Protein AF-R1D1D6-F1 (afdb_monomer_lite)

Radius of gyration: 17.32 Å; chains: 1; bounding box: 47×23×40 Å

Organism: Emiliania huxleyi (NCBI:txid2903)

Sequence (99 aa):
VSGVLTILCNHTFHNDCLRQWDDPSCPVCRHVSGGVEESATSCEICGTGASLWICLVCGHVGCGRYGCGAGVIHNERTGHNFAMELGSQRVWDYAADGY

pLDDT: mean 87.81, std 12.27, range [46.59, 97.81]

Secondary structure (DSSP, 8-state):
---EEE-TTS-EEEHHHHTT--SSB-TTT--B-S---STT-S-TTT---SSEEEETTT--EEE-TTTT-HHHHHHHHH---EEEETTT-PEEETTTTB-

InterPro domains:
  IPR001607 Zinc finger, UBP-type [PF02148] (43-99)
  IPR001607 Zinc finger, UBP-type [PS50271] (27-99)
  IPR001607 Zinc finger, UBP-type [SM00290] (42-91)
  IPR001841 Zinc finger, RING-type [PF13923] (3-29)
  IPR001841 Zinc finger, RING-type [PS50089] (9-30)
  IPR013083 Zinc finger, RING/FYVE/PHD-type [G3DSA:3.30.40.10] (2-33)
  IPR013083 Zinc finger, RING/FYVE/PHD-type [G3DSA:3.30.40.10] (35-99)

Structure (mmCIF, N/CA/C/O backbone):
data_AF-R1D1D6-F1
#
_entry.id   AF-R1D1D6-F1
#
loop_
_atom_site.group_PDB
_atom_site.id
_atom_site.type_symbol
_atom_site.label_atom_id
_atom_site.label_alt_id
_atom_site.label_comp_id
_atom_site.label_asym_id
_atom_site.label_entity_id
_atom_site.label_seq_id
_atom_site.pdbx_PDB_ins_code
_atom_site.Cartn_x
_atom_site.Cartn_y
_atom_site.Cartn_z
_atom_site.occupancy
_atom_site.B_iso_or_equiv
_atom_site.auth_seq_id
_atom_site.auth_comp_id
_atom_site.auth_asym_id
_atom_site.auth_atom_id
_atom_site.pdbx_PDB_model_num
ATOM 1 N N . VAL A 1 1 ? -32.018 -2.212 27.354 1.00 54.50 1 VAL A N 1
ATOM 2 C CA . VAL A 1 1 ? -32.307 -2.255 25.903 1.00 54.50 1 VAL A CA 1
ATOM 3 C C . VAL A 1 1 ? -31.003 -2.582 25.199 1.00 54.50 1 VAL A C 1
ATOM 5 O O . VAL A 1 1 ? -30.074 -1.794 25.308 1.00 54.50 1 VAL A O 1
ATOM 8 N N . SER A 1 2 ? -30.867 -3.767 24.599 1.00 69.44 2 SER A N 1
ATOM 9 C CA . SER A 1 2 ? -29.658 -4.107 23.835 1.00 69.44 2 SER A CA 1
ATOM 10 C C . SER A 1 2 ? -29.699 -3.328 22.526 1.00 69.44 2 SER A C 1
ATOM 12 O O . SER A 1 2 ? -30.451 -3.662 21.614 1.00 69.44 2 SER A O 1
ATOM 14 N N . GLY A 1 3 ? -28.975 -2.210 22.492 1.00 88.19 3 GLY A N 1
ATOM 15 C CA . GLY A 1 3 ? -28.891 -1.357 21.313 1.00 88.19 3 GLY A CA 1
ATOM 16 C C . GLY A 1 3 ? -28.181 -2.080 20.175 1.00 88.19 3 GLY A C 1
ATOM 17 O O . GLY A 1 3 ? -27.246 -2.849 20.405 1.00 88.19 3 GLY A O 1
ATOM 18 N N . VAL A 1 4 ? -28.615 -1.817 18.949 1.00 92.00 4 VAL A N 1
ATOM 19 C CA . VAL A 1 4 ? -27.862 -2.185 17.750 1.00 92.00 4 VAL A CA 1
ATOM 20 C C . VAL A 1 4 ? -26.967 -1.020 17.342 1.00 92.00 4 VAL A C 1
ATOM 22 O O . VAL A 1 4 ? -27.353 0.140 17.479 1.00 92.00 4 VAL A O 1
ATOM 25 N N . LEU A 1 5 ? -25.763 -1.328 16.873 1.00 89.25 5 LEU A N 1
ATOM 26 C CA . LEU A 1 5 ? -24.797 -0.368 16.358 1.00 89.25 5 LEU A CA 1
ATOM 27 C C . LEU A 1 5 ? -24.459 -0.732 14.915 1.00 89.25 5 LEU A C 1
ATOM 29 O O . LEU A 1 5 ? -24.089 -1.873 14.640 1.00 89.25 5 LEU A O 1
ATOM 33 N N . THR A 1 6 ? -24.544 0.247 14.020 1.00 88.75 6 THR A N 1
ATOM 34 C CA . THR A 1 6 ? -24.034 0.152 12.649 1.00 88.75 6 THR A CA 1
ATOM 35 C C . THR A 1 6 ? -22.679 0.850 12.583 1.00 88.75 6 THR A C 1
ATOM 37 O O . THR A 1 6 ? -22.557 1.997 13.010 1.00 88.75 6 THR A O 1
ATOM 40 N N . ILE A 1 7 ? -21.660 0.154 12.079 1.00 85.75 7 ILE A N 1
ATOM 41 C CA . ILE A 1 7 ? -20.283 0.670 11.959 1.00 85.75 7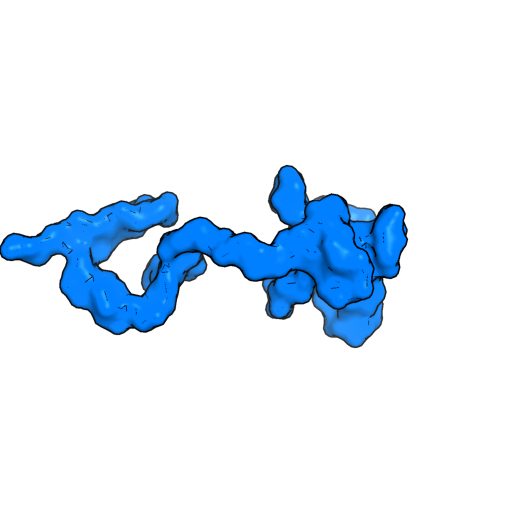 ILE A CA 1
ATOM 42 C C . ILE A 1 7 ? -19.963 1.096 10.513 1.00 85.75 7 ILE A C 1
ATOM 44 O O . ILE A 1 7 ? -20.788 0.924 9.620 1.00 85.75 7 ILE A O 1
ATOM 48 N N . LEU A 1 8 ? -18.765 1.639 10.261 1.00 84.38 8 LEU A N 1
ATOM 49 C CA . LEU A 1 8 ? -18.387 2.322 9.006 1.00 84.38 8 LEU A CA 1
ATOM 50 C C . LEU A 1 8 ? -18.529 1.483 7.723 1.00 84.38 8 LEU A C 1
ATOM 52 O O . LEU A 1 8 ? -18.775 2.025 6.651 1.00 84.38 8 LEU A O 1
ATOM 56 N N . CYS A 1 9 ? -18.426 0.159 7.828 1.00 89.75 9 CYS A N 1
ATOM 57 C CA . CYS A 1 9 ? -18.653 -0.763 6.711 1.00 89.75 9 CYS A CA 1
ATOM 58 C C . CYS A 1 9 ? -20.129 -1.150 6.503 1.00 89.75 9 CYS A C 1
ATOM 60 O O . CYS A 1 9 ? -20.417 -2.081 5.756 1.00 89.75 9 CYS A O 1
ATOM 62 N N . ASN A 1 10 ? -21.059 -0.468 7.177 1.00 88.81 10 ASN A N 1
ATOM 63 C CA . ASN A 1 10 ? -22.506 -0.670 7.104 1.00 88.81 10 ASN A CA 1
ATOM 64 C C . ASN A 1 10 ? -23.008 -2.041 7.609 1.00 88.81 10 ASN A C 1
ATOM 66 O O . ASN A 1 10 ? -24.135 -2.448 7.323 1.00 88.81 10 ASN A O 1
ATOM 70 N N . HIS A 1 11 ? -22.199 -2.745 8.404 1.00 91.25 11 HIS A N 1
ATOM 71 C CA . HIS A 1 11 ? -22.630 -3.929 9.149 1.00 91.25 11 HIS A CA 1
ATOM 72 C C . HIS A 1 11 ? -23.186 -3.534 10.521 1.00 91.25 11 HIS A C 1
ATOM 74 O O . HIS A 1 11 ? -22.686 -2.603 11.156 1.00 91.25 11 HIS A O 1
ATOM 80 N N . THR A 1 12 ? -24.224 -4.243 10.971 1.00 93.38 12 THR A N 1
ATOM 81 C CA . THR A 1 12 ? -24.972 -3.931 12.198 1.00 93.38 12 THR A CA 1
ATOM 82 C C . THR A 1 12 ? -24.860 -5.066 13.208 1.00 93.38 12 THR A C 1
ATOM 84 O O . THR A 1 12 ? -25.051 -6.228 12.856 1.00 93.38 12 THR A O 1
ATOM 87 N N . PHE A 1 13 ? -24.582 -4.729 14.467 1.00 92.00 13 PHE A N 1
ATOM 88 C CA . PHE A 1 13 ? -24.334 -5.688 15.547 1.00 92.00 13 PHE A CA 1
ATOM 89 C C . PHE A 1 13 ? -25.074 -5.289 16.825 1.00 92.00 13 PHE A C 1
ATOM 91 O O . PHE A 1 13 ? -25.319 -4.105 17.053 1.00 92.00 13 PHE A O 1
ATOM 98 N N . HIS A 1 14 ? -25.380 -6.248 17.705 1.00 93.38 14 HIS A N 1
ATOM 99 C CA . HIS A 1 14 ? -25.726 -5.913 19.089 1.00 93.38 14 HIS A CA 1
ATOM 100 C C . HIS A 1 14 ? -24.506 -5.289 19.771 1.00 93.38 14 HIS A C 1
ATOM 102 O O . HIS A 1 14 ? -23.417 -5.862 19.727 1.00 93.38 14 HIS A O 1
ATOM 108 N N . ASN A 1 15 ? -24.694 -4.146 20.428 1.00 89.44 15 ASN A N 1
ATOM 109 C CA . ASN A 1 15 ? -23.626 -3.415 21.112 1.00 89.44 15 ASN A CA 1
ATOM 110 C C . ASN A 1 15 ? -22.882 -4.316 22.116 1.00 89.44 15 ASN A C 1
ATOM 112 O O . ASN A 1 15 ? -21.657 -4.376 22.107 1.00 89.44 15 ASN A O 1
ATOM 116 N N . ASP A 1 16 ? -23.622 -5.106 22.899 1.00 91.31 16 ASP A N 1
ATOM 117 C CA . ASP A 1 16 ? -23.060 -6.021 23.902 1.00 91.31 16 ASP A CA 1
ATOM 118 C C . ASP A 1 16 ? -22.225 -7.158 23.287 1.00 91.31 16 ASP A C 1
ATOM 120 O O . ASP A 1 16 ? -21.257 -7.613 23.894 1.00 91.31 16 ASP A O 1
ATOM 124 N N . CYS A 1 17 ? -22.581 -7.619 22.084 1.00 89.81 17 CYS A N 1
ATOM 125 C CA . CYS A 1 17 ? -21.821 -8.642 21.364 1.00 89.81 17 CYS A CA 1
ATOM 126 C C . CYS A 1 17 ? -20.567 -8.045 20.720 1.00 89.81 17 CYS A C 1
ATOM 128 O O . CYS A 1 17 ? -19.506 -8.657 20.775 1.00 89.81 17 CYS A O 1
ATOM 130 N N . LEU A 1 18 ? -20.671 -6.843 20.144 1.00 88.75 18 LEU A N 1
ATOM 131 C CA . LEU A 1 18 ? -19.531 -6.170 19.524 1.00 88.75 18 LEU A CA 1
ATOM 132 C C . LEU A 1 18 ? -18.475 -5.761 20.561 1.00 88.75 18 LEU A C 1
ATOM 134 O O . LEU A 1 18 ? -17.293 -5.823 20.270 1.00 88.75 18 LEU A O 1
ATOM 138 N N . ARG A 1 19 ? -18.877 -5.415 21.789 1.00 87.00 19 ARG A N 1
ATOM 139 C CA . ARG A 1 19 ? -17.948 -5.112 22.897 1.00 87.00 19 ARG A CA 1
ATOM 140 C C . 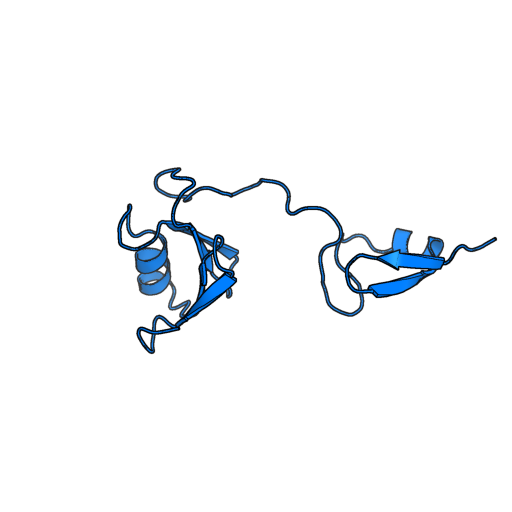ARG A 1 19 ? -17.103 -6.297 23.361 1.00 87.00 19 ARG A C 1
ATOM 142 O O . ARG A 1 19 ? -16.094 -6.083 24.018 1.00 87.00 19 ARG A O 1
ATOM 149 N N . GLN A 1 20 ? -17.544 -7.524 23.093 1.00 90.00 20 GLN A N 1
ATOM 150 C CA . GLN A 1 20 ? -16.784 -8.737 23.415 1.00 90.00 20 GLN A CA 1
ATOM 151 C C . GLN A 1 20 ? -15.750 -9.070 22.335 1.00 90.00 20 GLN A C 1
ATOM 153 O O . GLN A 1 20 ? -14.934 -9.968 22.524 1.00 90.00 20 GLN A O 1
ATOM 158 N N . TRP A 1 21 ? -15.809 -8.385 21.194 1.00 88.62 21 TRP A N 1
ATOM 159 C CA . TRP A 1 21 ? -14.830 -8.516 20.133 1.00 88.62 21 TRP A CA 1
ATOM 160 C C . TRP A 1 21 ? -13.608 -7.657 20.476 1.00 88.62 21 TRP A C 1
ATOM 162 O O . TRP A 1 21 ? -13.731 -6.453 20.681 1.00 88.62 21 TRP A O 1
ATOM 172 N N . ASP A 1 22 ? -12.447 -8.301 20.585 1.00 80.00 22 ASP A N 1
ATOM 173 C CA . ASP A 1 22 ? -11.205 -7.707 21.112 1.00 80.00 22 ASP A CA 1
ATOM 174 C C . ASP A 1 22 ? -10.452 -6.847 20.076 1.00 80.00 22 ASP A C 1
ATOM 176 O O . ASP A 1 22 ? -9.540 -6.098 20.412 1.00 80.00 22 ASP A O 1
ATOM 180 N N . ASP A 1 23 ? -10.846 -6.935 18.805 1.00 80.00 23 ASP A N 1
ATOM 181 C CA . ASP A 1 23 ? -10.173 -6.299 17.675 1.00 80.00 23 ASP A CA 1
ATOM 182 C C . ASP A 1 23 ? -11.038 -5.169 17.070 1.00 80.00 23 ASP A C 1
ATOM 184 O O . ASP A 1 23 ? -12.257 -5.305 16.974 1.00 80.00 23 ASP A O 1
ATOM 188 N N . PRO A 1 24 ? -10.465 -4.033 16.628 1.00 77.19 24 PRO A N 1
ATOM 189 C CA . PRO A 1 24 ? -11.243 -2.925 16.066 1.00 77.19 24 PRO A CA 1
ATOM 190 C C . PRO A 1 24 ? -11.848 -3.220 14.681 1.00 77.19 24 PRO A C 1
ATOM 192 O O . PRO A 1 24 ? -12.524 -2.360 14.107 1.00 77.19 24 PRO A O 1
ATOM 195 N N . SER A 1 25 ? -11.620 -4.400 14.097 1.00 86.06 25 SER A N 1
ATOM 196 C CA . SER A 1 25 ? -12.190 -4.774 12.806 1.00 86.06 25 SER A CA 1
ATOM 197 C C . SER A 1 25 ? -13.629 -5.262 12.884 1.00 86.06 25 SER A C 1
ATOM 199 O O . SER A 1 25 ? -14.101 -5.851 13.855 1.00 86.06 25 SER A O 1
ATOM 201 N N . CYS A 1 26 ? -14.347 -5.035 11.788 1.00 89.19 26 CYS A N 1
ATOM 202 C CA . CYS A 1 26 ? -15.647 -5.624 11.556 1.00 89.19 26 CYS A CA 1
ATOM 203 C C . CYS A 1 26 ? -15.539 -7.161 11.529 1.00 89.19 26 CYS A C 1
ATOM 205 O O . CYS A 1 26 ? -14.857 -7.690 10.647 1.00 89.19 26 CYS A O 1
ATOM 207 N N . PRO A 1 27 ? -16.308 -7.892 12.357 1.00 88.81 27 PRO A N 1
ATOM 208 C CA . PRO A 1 27 ? -16.319 -9.358 12.340 1.00 88.81 27 PRO A CA 1
ATOM 209 C C . PRO A 1 27 ? -16.735 -9.982 10.996 1.00 88.81 27 PRO A C 1
ATOM 211 O O . PRO A 1 27 ? -16.463 -11.153 10.748 1.00 88.81 27 PRO A O 1
ATOM 214 N N . VAL A 1 28 ? -17.412 -9.218 10.128 1.00 89.50 28 VAL A N 1
ATOM 215 C CA . VAL A 1 28 ? -17.904 -9.690 8.823 1.00 89.50 28 VAL A CA 1
ATOM 216 C C . VAL A 1 28 ? -16.886 -9.436 7.714 1.00 89.50 28 VAL A C 1
ATOM 218 O O . VAL A 1 28 ? -16.504 -10.362 7.004 1.00 89.50 28 VAL A O 1
ATOM 221 N N . CYS A 1 29 ? -16.438 -8.189 7.546 1.00 89.00 29 CYS A N 1
ATOM 222 C CA . CYS A 1 29 ? -15.608 -7.792 6.403 1.00 89.00 29 CYS A CA 1
ATOM 223 C C . CYS A 1 29 ? -14.186 -7.350 6.767 1.00 89.00 29 CYS A C 1
ATOM 225 O O . CYS A 1 29 ? -13.444 -6.941 5.880 1.00 89.00 29 CYS A O 1
ATOM 227 N N . ARG A 1 30 ? -13.805 -7.406 8.049 1.00 85.19 30 ARG A N 1
ATOM 228 C CA . ARG A 1 30 ? -12.499 -6.968 8.575 1.00 85.19 30 ARG A CA 1
ATOM 229 C C . ARG A 1 30 ? -12.166 -5.485 8.367 1.00 85.19 30 ARG A C 1
ATOM 231 O O . ARG A 1 30 ? -11.028 -5.077 8.566 1.00 85.19 30 ARG A O 1
ATOM 238 N N . HIS A 1 31 ? -13.146 -4.650 8.023 1.00 82.69 31 HIS A N 1
ATOM 239 C CA . HIS A 1 31 ? -12.955 -3.200 8.007 1.00 82.69 31 HIS A CA 1
ATOM 240 C C . HIS A 1 31 ? -12.676 -2.682 9.423 1.00 82.69 31 HIS A C 1
ATOM 242 O O . HIS A 1 31 ? -13.531 -2.818 10.300 1.00 82.69 31 HIS A O 1
ATOM 248 N N . VAL A 1 32 ? -11.507 -2.087 9.640 1.00 79.31 32 VAL A N 1
ATOM 249 C CA . VAL A 1 32 ? -11.093 -1.530 10.933 1.00 79.31 32 VAL A CA 1
ATOM 250 C C . VAL A 1 32 ? -11.856 -0.233 11.206 1.00 79.31 32 VAL A C 1
ATOM 252 O O . VAL A 1 32 ? -11.740 0.736 10.461 1.00 79.31 32 VAL A O 1
ATOM 255 N N . SER A 1 33 ? -12.695 -0.244 12.246 1.00 62.31 33 SER A N 1
ATOM 256 C CA . SER A 1 33 ? -13.484 0.907 12.691 1.00 62.31 33 SER A CA 1
ATOM 257 C C . SER A 1 33 ? -12.693 1.683 13.733 1.00 62.31 33 SER A C 1
ATOM 259 O O . SER A 1 33 ? -12.616 1.314 14.898 1.00 62.31 33 SER A O 1
ATOM 261 N N . GLY A 1 34 ? -12.085 2.760 13.273 1.00 56.72 34 GLY A N 1
ATOM 262 C CA . GLY A 1 34 ? -11.101 3.534 14.008 1.00 56.72 34 GLY A CA 1
ATOM 263 C C . GLY A 1 34 ? -10.151 4.030 12.948 1.00 56.72 34 GLY A C 1
ATOM 264 O O . GLY A 1 34 ? -9.622 3.214 12.194 1.00 56.72 34 GLY A O 1
ATOM 265 N N . GLY A 1 35 ? -10.048 5.355 12.805 1.00 47.97 35 GLY A N 1
ATOM 266 C CA . GLY A 1 35 ? -9.084 5.944 11.887 1.00 47.97 35 GLY A CA 1
ATOM 267 C C . GLY A 1 35 ? -7.774 5.218 12.104 1.00 47.97 35 GLY A C 1
ATOM 268 O O . GLY A 1 35 ? -7.379 5.049 13.258 1.00 47.97 35 GLY A O 1
ATOM 269 N N . VAL A 1 36 ? -7.210 4.701 11.010 1.00 47.84 36 VAL A N 1
ATOM 270 C CA . VAL A 1 36 ? -5.834 4.218 10.957 1.00 47.84 36 VAL A CA 1
ATOM 271 C C . VAL A 1 36 ? -5.074 5.135 11.898 1.00 47.84 36 VAL A C 1
ATOM 273 O O . VAL A 1 36 ? -5.081 6.347 11.657 1.00 47.84 36 VAL A O 1
ATOM 276 N N . GLU A 1 37 ? -4.574 4.624 13.030 1.00 46.59 37 GLU A N 1
ATOM 277 C CA . GLU A 1 37 ? -3.664 5.450 13.808 1.00 46.59 37 GLU A CA 1
ATOM 278 C C . GLU A 1 37 ? -2.665 5.992 12.785 1.00 46.59 37 GLU A C 1
ATOM 280 O O . GLU A 1 37 ? -2.225 5.235 11.913 1.00 46.59 37 GLU A O 1
ATOM 285 N N . GLU A 1 38 ? -2.326 7.281 12.845 1.00 51.53 38 GLU A N 1
ATOM 286 C CA . GLU A 1 38 ? -1.261 7.903 12.035 1.00 51.53 38 GLU A CA 1
ATOM 287 C C . GLU A 1 38 ? 0.123 7.245 12.276 1.00 51.53 38 GLU A C 1
ATOM 289 O O . GLU A 1 38 ? 1.185 7.803 12.020 1.00 51.53 38 GLU A O 1
ATOM 294 N N . SER A 1 39 ? 0.136 6.025 12.789 1.00 49.56 39 SER A N 1
ATOM 295 C CA . SER A 1 39 ? 1.245 5.125 12.941 1.00 49.56 39 SER A CA 1
ATOM 296 C C . SER A 1 39 ? 1.616 4.585 11.557 1.00 49.56 39 SER A C 1
ATOM 298 O O . SER A 1 39 ? 1.038 3.621 11.062 1.00 49.56 39 SER A O 1
ATOM 300 N N . ALA A 1 40 ? 2.630 5.237 10.979 1.00 59.00 40 ALA A N 1
ATOM 301 C CA . ALA A 1 40 ? 3.385 4.899 9.766 1.00 59.00 40 ALA A CA 1
ATOM 302 C C . ALA A 1 40 ? 2.955 5.562 8.441 1.00 59.00 40 ALA A C 1
ATOM 304 O O . ALA A 1 40 ? 3.081 4.968 7.373 1.00 59.00 40 ALA A O 1
ATOM 305 N N . THR A 1 41 ? 2.578 6.845 8.446 1.00 73.38 41 THR A N 1
ATOM 306 C CA . THR A 1 41 ? 2.569 7.655 7.206 1.00 73.38 41 THR A CA 1
ATOM 307 C C . THR A 1 41 ? 3.958 8.202 6.871 1.00 73.38 41 THR A C 1
ATOM 309 O O . THR A 1 41 ? 4.119 9.369 6.508 1.00 73.38 41 THR A O 1
ATOM 312 N N . SER A 1 42 ? 4.993 7.380 7.017 1.00 92.00 42 SER A N 1
ATOM 313 C CA . SER A 1 42 ? 6.321 7.714 6.530 1.00 92.00 42 SER A CA 1
ATOM 314 C C . SER A 1 42 ? 7.069 6.471 6.085 1.00 92.00 42 SER A C 1
ATOM 316 O O . SER A 1 42 ? 6.802 5.354 6.517 1.00 92.00 42 SER A O 1
ATOM 318 N N . CYS A 1 43 ? 8.004 6.670 5.167 1.00 93.81 43 CYS A N 1
ATOM 319 C CA . CYS A 1 43 ? 8.887 5.609 4.728 1.00 93.81 43 CYS A CA 1
ATOM 320 C C . CYS A 1 43 ? 9.767 5.140 5.891 1.00 93.81 43 CYS A C 1
ATOM 322 O O . CYS A 1 43 ? 10.515 5.942 6.450 1.00 93.81 43 CYS A O 1
ATOM 324 N N . GLU A 1 44 ? 9.773 3.839 6.173 1.00 89.00 44 GLU A N 1
ATOM 325 C CA . GLU A 1 44 ? 10.569 3.245 7.259 1.00 89.00 44 GLU A CA 1
ATOM 326 C C . GLU A 1 44 ? 12.091 3.431 7.089 1.00 89.00 44 GLU A C 1
ATOM 328 O O . GLU A 1 44 ? 12.849 3.292 8.045 1.00 89.00 44 GLU A O 1
ATOM 333 N N . ILE A 1 45 ? 12.553 3.75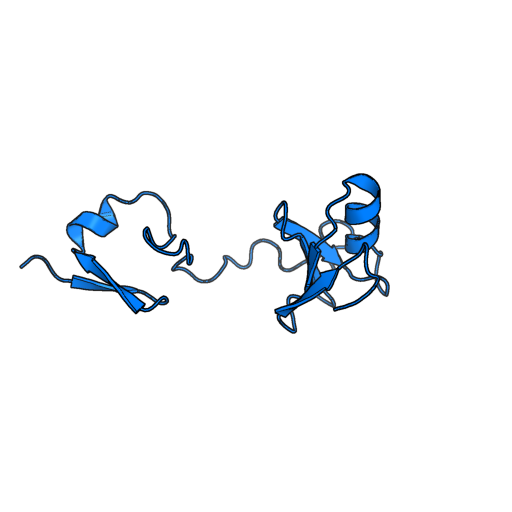3 5.873 1.00 91.62 45 ILE A N 1
ATOM 334 C CA . ILE A 1 45 ? 13.979 3.920 5.555 1.00 91.62 45 ILE A CA 1
ATOM 335 C C . ILE A 1 45 ? 14.427 5.382 5.614 1.00 91.62 45 ILE A C 1
ATOM 337 O O . ILE A 1 45 ? 15.470 5.681 6.187 1.00 91.62 45 ILE A O 1
ATOM 341 N N . CYS A 1 46 ? 13.683 6.303 4.993 1.00 93.81 46 CYS A N 1
ATOM 342 C CA . CYS A 1 46 ? 14.105 7.706 4.875 1.00 93.81 46 CYS A CA 1
ATOM 343 C C . CYS A 1 46 ? 13.195 8.707 5.595 1.00 93.81 46 CYS A C 1
ATOM 345 O O . CYS A 1 46 ? 13.484 9.900 5.579 1.00 93.81 46 CYS A O 1
ATOM 347 N N . GLY A 1 47 ? 12.082 8.257 6.177 1.00 92.06 47 GLY A N 1
ATOM 348 C CA . GLY A 1 47 ? 11.151 9.099 6.925 1.00 92.06 47 GLY A CA 1
ATOM 349 C C . GLY A 1 47 ? 10.308 10.066 6.087 1.00 92.06 47 GLY A C 1
ATOM 350 O O . GLY A 1 47 ? 9.548 10.839 6.660 1.00 92.06 47 GLY A O 1
ATOM 351 N N . THR A 1 48 ? 10.400 10.053 4.749 1.00 93.06 48 THR A N 1
ATOM 352 C CA . THR A 1 48 ? 9.529 10.900 3.911 1.00 93.06 48 THR A CA 1
ATOM 353 C C . THR A 1 48 ? 8.062 10.538 4.114 1.00 93.06 48 THR A C 1
ATOM 355 O O . THR A 1 48 ? 7.745 9.356 4.185 1.00 93.06 48 THR A O 1
ATOM 358 N N . GLY A 1 49 ? 7.176 11.535 4.155 1.00 91.25 49 GLY A N 1
ATOM 359 C CA . GLY A 1 49 ? 5.718 11.348 4.155 1.00 91.25 49 GLY A CA 1
ATOM 360 C C . GLY A 1 49 ? 5.085 11.387 2.758 1.00 91.25 49 GLY A C 1
ATOM 361 O O . GLY A 1 49 ? 3.868 11.307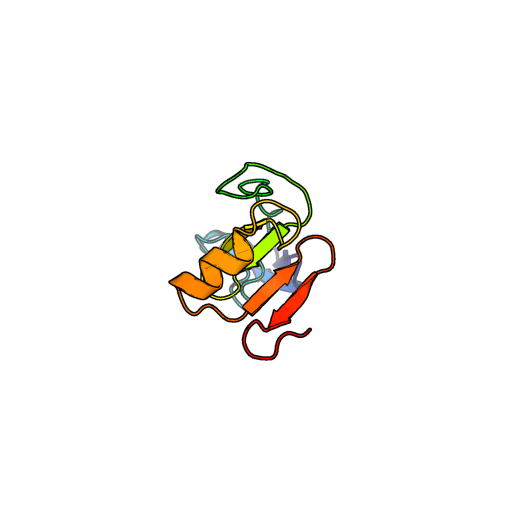 2.627 1.00 91.25 49 GLY A O 1
ATOM 362 N N . ALA A 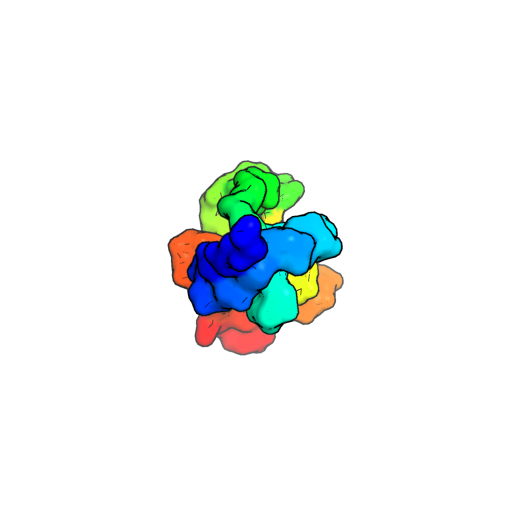1 50 ? 5.891 11.552 1.705 1.00 90.56 50 ALA A N 1
ATOM 363 C CA . ALA A 1 50 ? 5.418 11.716 0.332 1.00 90.56 50 ALA A CA 1
ATOM 364 C C . ALA A 1 50 ? 5.627 10.452 -0.512 1.00 90.56 50 ALA A C 1
ATOM 366 O O . ALA A 1 50 ? 6.606 9.724 -0.329 1.00 90.56 50 ALA A O 1
ATOM 367 N N . SER A 1 51 ? 4.736 10.243 -1.488 1.00 92.88 51 SER A N 1
ATOM 368 C CA . SER A 1 51 ? 4.800 9.135 -2.455 1.00 92.88 51 SER A CA 1
ATOM 369 C C . SER A 1 51 ? 4.975 7.777 -1.770 1.00 92.88 51 SER A C 1
ATOM 371 O O . SER A 1 51 ? 5.903 7.029 -2.085 1.00 92.88 51 SER A O 1
ATOM 373 N N . LEU A 1 52 ? 4.115 7.510 -0.785 1.00 94.31 52 LEU A N 1
ATOM 374 C CA . LEU A 1 52 ? 4.145 6.312 0.045 1.00 94.31 52 LEU A CA 1
ATOM 375 C C . LEU A 1 52 ? 3.359 5.164 -0.573 1.00 94.31 52 LEU A C 1
ATOM 377 O O . LEU A 1 52 ? 2.274 5.357 -1.126 1.00 94.31 52 LEU A O 1
ATOM 381 N N . TRP A 1 53 ? 3.906 3.968 -0.400 1.00 95.19 53 TRP A N 1
ATOM 382 C CA . TRP A 1 53 ? 3.364 2.716 -0.896 1.00 95.19 53 TRP A CA 1
ATOM 383 C C . TRP A 1 53 ? 3.307 1.711 0.246 1.00 95.19 53 TRP A C 1
ATOM 385 O O . TRP A 1 53 ? 4.310 1.512 0.931 1.00 95.19 53 TRP A O 1
ATOM 395 N N . ILE A 1 54 ? 2.155 1.070 0.431 1.00 94.62 54 ILE A N 1
ATOM 396 C CA . ILE A 1 54 ? 1.970 0.001 1.414 1.00 94.62 54 ILE A CA 1
ATOM 397 C C . ILE A 1 54 ? 1.948 -1.361 0.721 1.00 94.62 54 ILE A C 1
ATOM 399 O O . ILE A 1 54 ? 1.210 -1.572 -0.239 1.00 94.62 54 ILE A O 1
ATOM 403 N N . CYS A 1 55 ? 2.756 -2.299 1.206 1.00 95.62 55 CYS A N 1
ATOM 404 C CA . CYS A 1 55 ? 2.750 -3.685 0.750 1.00 95.62 55 CYS A CA 1
ATOM 405 C C . CYS A 1 55 ? 1.446 -4.383 1.167 1.00 95.62 55 CYS A C 1
ATOM 407 O O . CYS A 1 55 ? 1.168 -4.502 2.361 1.00 95.62 55 CYS A O 1
ATOM 409 N N . LEU A 1 56 ? 0.684 -4.926 0.213 1.00 93.62 56 LEU A N 1
ATOM 410 C CA . LEU A 1 56 ? -0.580 -5.618 0.509 1.00 93.62 56 LEU A CA 1
ATOM 411 C C . LEU A 1 56 ? -0.387 -7.025 1.094 1.00 93.62 56 LEU A C 1
ATOM 413 O O . LEU A 1 56 ? -1.339 -7.619 1.590 1.00 93.62 56 LEU A O 1
ATOM 417 N N . VAL A 1 57 ? 0.837 -7.556 1.051 1.00 92.75 57 VAL A N 1
ATOM 418 C CA . VAL A 1 57 ? 1.159 -8.881 1.600 1.00 92.75 57 VAL A CA 1
ATOM 419 C C . VAL A 1 57 ? 1.533 -8.807 3.082 1.00 92.75 57 VAL A C 1
ATOM 421 O O . VAL A 1 57 ? 1.171 -9.693 3.849 1.00 92.75 57 VAL A O 1
ATOM 424 N N . CYS A 1 58 ? 2.260 -7.764 3.500 1.00 92.44 58 CYS A N 1
ATOM 425 C CA . CYS A 1 58 ? 2.849 -7.699 4.845 1.00 92.44 58 CYS A CA 1
ATOM 426 C C . CYS A 1 58 ? 2.737 -6.340 5.554 1.00 92.44 58 CYS A C 1
ATOM 428 O O . CYS A 1 58 ? 3.220 -6.216 6.673 1.00 92.44 58 CYS A O 1
ATOM 430 N N . GLY A 1 59 ? 2.166 -5.315 4.915 1.00 90.88 59 GLY A N 1
ATOM 431 C CA . GLY A 1 59 ? 1.942 -4.001 5.528 1.00 90.88 59 GLY A CA 1
ATOM 432 C C . GLY A 1 59 ? 3.143 -3.047 5.579 1.00 90.88 59 GLY A C 1
ATOM 433 O O . GLY A 1 59 ? 2.988 -1.948 6.092 1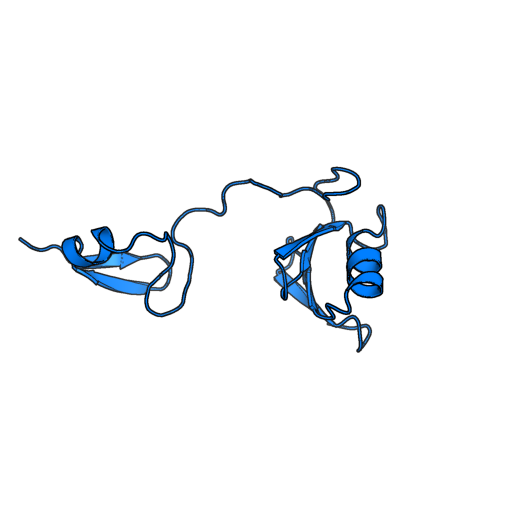.00 90.88 59 GLY A O 1
ATOM 434 N N . HIS A 1 60 ? 4.314 -3.415 5.041 1.00 92.38 60 HIS A N 1
ATOM 435 C CA . HIS A 1 60 ? 5.490 -2.524 4.995 1.00 92.38 60 HIS A CA 1
ATOM 436 C C . HIS A 1 60 ? 5.194 -1.220 4.237 1.00 92.38 60 HIS A C 1
ATOM 438 O O . HIS A 1 60 ? 4.609 -1.282 3.149 1.00 92.38 60 HIS A O 1
ATOM 444 N N . VAL A 1 61 ? 5.649 -0.076 4.765 1.00 94.44 61 VAL A N 1
ATOM 445 C CA . VAL A 1 61 ? 5.463 1.249 4.148 1.00 94.44 61 VAL A CA 1
ATOM 446 C C . VAL A 1 61 ? 6.788 1.804 3.620 1.00 94.44 61 VAL A C 1
ATOM 448 O O . VAL A 1 61 ? 7.710 2.143 4.366 1.00 94.44 61 VAL A O 1
ATOM 451 N N . GLY A 1 62 ? 6.863 1.952 2.297 1.00 95.12 62 GLY A N 1
ATOM 452 C CA . GLY A 1 62 ? 8.050 2.418 1.585 1.00 95.12 62 GLY A CA 1
ATOM 453 C C . GLY A 1 62 ? 7.784 3.630 0.696 1.00 95.12 62 GLY A C 1
ATOM 454 O O . GLY A 1 62 ? 6.704 3.804 0.134 1.00 95.12 62 GLY A O 1
ATOM 455 N N . CYS A 1 63 ? 8.804 4.471 0.529 1.00 95.62 63 CYS A N 1
ATOM 456 C CA . CYS A 1 63 ? 8.799 5.539 -0.466 1.00 95.62 63 CYS A CA 1
ATOM 457 C C . CYS A 1 63 ? 8.862 4.948 -1.895 1.00 95.62 63 CYS A C 1
ATOM 459 O O . CYS A 1 63 ? 9.475 3.898 -2.121 1.00 95.62 63 CYS A O 1
ATOM 461 N N . GLY A 1 64 ? 8.273 5.639 -2.872 1.00 92.62 64 GLY A N 1
ATOM 462 C CA . GLY A 1 64 ? 8.341 5.249 -4.283 1.00 92.62 64 GLY A CA 1
ATOM 463 C C . GLY A 1 64 ? 9.739 5.387 -4.907 1.00 92.62 64 GLY A C 1
ATOM 464 O O . GLY A 1 64 ? 10.675 5.917 -4.303 1.00 92.62 64 GLY A O 1
ATOM 465 N N . ARG A 1 65 ? 9.859 4.965 -6.172 1.00 91.31 65 ARG A N 1
ATOM 466 C CA . ARG A 1 65 ? 11.111 4.965 -6.964 1.00 91.31 65 ARG A CA 1
ATOM 467 C C . ARG A 1 65 ? 11.823 6.318 -7.087 1.00 91.31 65 ARG A C 1
ATOM 469 O O . ARG A 1 65 ? 13.026 6.345 -7.295 1.00 91.31 65 ARG A O 1
ATOM 476 N N . TYR A 1 66 ? 11.096 7.427 -6.955 1.00 89.62 66 TYR A N 1
ATOM 477 C CA . TYR A 1 66 ? 11.658 8.782 -7.036 1.00 89.62 66 TYR A CA 1
ATOM 478 C C . TYR A 1 66 ? 12.175 9.321 -5.693 1.00 89.62 66 TYR A C 1
ATOM 480 O O . TYR A 1 66 ? 12.697 10.430 -5.641 1.00 89.62 66 TYR A O 1
ATOM 488 N N . GLY A 1 67 ? 12.003 8.567 -4.605 1.00 88.44 67 GLY A N 1
ATOM 489 C CA . GLY A 1 67 ? 12.636 8.846 -3.321 1.00 88.44 67 GLY A CA 1
ATOM 490 C C . GLY A 1 67 ? 13.854 7.949 -3.099 1.00 88.44 67 GLY A C 1
ATOM 491 O O . GLY A 1 67 ? 14.689 7.749 -3.969 1.00 88.44 67 GLY A O 1
ATOM 492 N N . CYS A 1 68 ? 13.908 7.362 -1.912 1.00 93.38 68 CYS A N 1
ATOM 493 C CA . CYS A 1 68 ? 14.836 6.309 -1.505 1.00 93.38 68 CYS A CA 1
ATOM 494 C C . CYS A 1 68 ? 14.626 4.931 -2.177 1.00 93.38 68 CYS A C 1
ATOM 496 O O . CYS A 1 68 ? 15.417 4.025 -1.937 1.00 93.38 68 CYS A O 1
ATOM 498 N N . GLY A 1 69 ? 13.543 4.730 -2.940 1.00 95.19 69 GLY A N 1
ATOM 499 C CA . GLY A 1 69 ? 13.205 3.446 -3.561 1.00 95.19 69 GLY A CA 1
ATOM 500 C C . GLY A 1 69 ? 12.828 2.311 -2.596 1.00 95.19 69 GLY A C 1
ATOM 501 O O . GLY A 1 69 ? 12.811 1.158 -3.019 1.00 95.19 69 GLY A O 1
ATOM 502 N N . ALA A 1 70 ? 12.512 2.594 -1.325 1.00 96.25 70 ALA A N 1
ATOM 503 C CA . ALA A 1 70 ? 12.276 1.562 -0.308 1.00 96.25 70 ALA A CA 1
ATOM 504 C C . ALA A 1 70 ? 11.155 0.574 -0.670 1.00 96.25 70 ALA A C 1
ATOM 506 O O . ALA A 1 70 ? 11.293 -0.612 -0.388 1.00 96.25 70 ALA A O 1
ATOM 507 N N . GLY A 1 71 ? 10.088 1.027 -1.342 1.00 95.69 71 GLY A N 1
ATOM 508 C CA . GLY A 1 71 ? 9.028 0.127 -1.807 1.00 95.69 71 GLY A CA 1
ATOM 509 C C . GLY A 1 71 ? 9.527 -0.906 -2.826 1.00 95.69 71 GLY A C 1
ATOM 510 O O . GLY A 1 71 ? 9.196 -2.086 -2.719 1.00 95.69 71 GLY A O 1
ATOM 511 N N . VAL A 1 72 ? 10.381 -0.479 -3.764 1.00 96.12 72 VAL A N 1
ATOM 512 C CA . VAL A 1 72 ? 10.959 -1.349 -4.804 1.00 96.12 72 VAL A CA 1
ATOM 513 C C . VAL A 1 72 ? 11.961 -2.324 -4.186 1.00 96.12 72 VAL A C 1
ATOM 515 O O . VAL A 1 72 ? 11.858 -3.525 -4.409 1.00 96.12 72 VAL A O 1
ATOM 518 N N . ILE A 1 73 ? 12.866 -1.825 -3.337 1.00 97.00 73 ILE A N 1
ATOM 519 C CA . ILE A 1 73 ? 13.862 -2.646 -2.629 1.00 97.00 73 ILE A CA 1
ATOM 520 C C . ILE A 1 73 ? 13.173 -3.711 -1.765 1.00 97.00 73 ILE A C 1
ATOM 522 O O . ILE A 1 73 ? 13.616 -4.859 -1.699 1.00 97.00 73 ILE A O 1
ATOM 526 N N . HIS A 1 74 ? 12.078 -3.347 -1.090 1.00 97.12 74 HIS A N 1
ATOM 527 C CA . HIS A 1 74 ? 11.280 -4.289 -0.308 1.00 97.12 74 HIS A CA 1
ATOM 528 C C . HIS A 1 74 ? 10.714 -5.411 -1.178 1.00 97.12 74 HIS A C 1
ATOM 530 O O . HIS A 1 74 ? 10.847 -6.580 -0.807 1.00 97.12 74 HIS A O 1
ATOM 536 N N . ASN A 1 75 ? 10.134 -5.078 -2.333 1.00 97.75 75 ASN A N 1
ATOM 537 C CA . ASN A 1 75 ? 9.669 -6.081 -3.284 1.00 97.75 75 ASN A CA 1
ATOM 538 C C . ASN A 1 75 ? 10.817 -6.994 -3.744 1.00 97.75 75 ASN A C 1
ATOM 540 O O . ASN A 1 75 ? 10.714 -8.206 -3.595 1.00 97.75 75 ASN A O 1
ATOM 544 N N . GLU A 1 76 ? 11.937 -6.438 -4.207 1.00 97.06 76 GLU A N 1
ATOM 545 C CA . GLU A 1 76 ? 13.090 -7.218 -4.688 1.00 97.06 76 GLU A CA 1
ATOM 546 C C . GLU A 1 76 ? 13.635 -8.194 -3.632 1.00 97.06 76 GLU A C 1
ATOM 548 O O . GLU A 1 76 ? 14.062 -9.300 -3.958 1.00 97.06 76 GLU A O 1
ATOM 553 N N . ARG A 1 77 ? 13.594 -7.811 -2.350 1.00 97.81 77 ARG A N 1
ATOM 554 C CA . ARG A 1 77 ? 14.092 -8.634 -1.240 1.00 97.81 77 ARG A CA 1
ATOM 555 C C . ARG A 1 77 ? 13.107 -9.710 -0.775 1.00 97.81 77 ARG A C 1
ATOM 557 O O . ARG A 1 77 ? 13.540 -10.705 -0.200 1.00 97.81 77 ARG A O 1
ATOM 564 N N . THR A 1 78 ? 11.802 -9.494 -0.947 1.00 97.62 78 THR A N 1
ATOM 565 C CA . THR A 1 78 ? 10.751 -10.344 -0.346 1.00 97.62 78 THR A CA 1
ATOM 566 C C . THR A 1 78 ? 9.876 -11.079 -1.358 1.00 97.62 78 THR A C 1
ATOM 568 O O . THR A 1 78 ? 9.232 -12.058 -0.996 1.00 97.62 78 THR A O 1
ATOM 571 N N . GLY A 1 79 ? 9.836 -10.630 -2.614 1.00 97.06 79 GLY A N 1
ATOM 572 C CA . GLY A 1 79 ? 8.909 -11.120 -3.635 1.00 97.06 79 GLY A CA 1
ATOM 573 C C . GLY A 1 79 ? 7.456 -10.678 -3.423 1.00 97.06 79 GLY A C 1
ATOM 574 O O . GLY A 1 79 ? 6.538 -11.285 -3.977 1.00 97.06 79 GLY A O 1
ATOM 575 N N . HIS A 1 80 ? 7.208 -9.660 -2.595 1.00 97.81 80 HIS A N 1
ATOM 576 C CA . HIS A 1 80 ? 5.868 -9.118 -2.383 1.00 97.81 80 HIS A CA 1
ATOM 577 C C . HIS A 1 80 ? 5.440 -8.216 -3.549 1.00 97.81 80 HIS A C 1
ATOM 579 O O . HIS A 1 80 ? 5.611 -6.998 -3.515 1.00 97.81 80 HIS A O 1
ATOM 585 N N . ASN A 1 81 ? 4.827 -8.832 -4.561 1.00 97.12 81 ASN A N 1
ATOM 586 C CA . ASN A 1 81 ? 4.570 -8.192 -5.853 1.00 97.12 81 ASN A CA 1
ATOM 587 C C . ASN A 1 81 ? 3.466 -7.122 -5.867 1.00 97.12 81 ASN A C 1
ATOM 589 O O . ASN A 1 81 ? 3.331 -6.435 -6.872 1.00 97.12 81 ASN A O 1
ATOM 593 N N . PHE A 1 82 ? 2.694 -6.944 -4.790 1.00 97.44 82 PHE A N 1
ATOM 594 C CA . PHE A 1 82 ? 1.575 -5.995 -4.767 1.00 97.44 82 PHE A CA 1
ATOM 595 C C . PHE A 1 82 ? 1.756 -4.916 -3.704 1.00 97.44 82 PHE A C 1
ATOM 597 O O . PHE A 1 82 ? 1.870 -5.210 -2.508 1.00 97.44 82 PHE A O 1
ATOM 604 N N . ALA A 1 83 ? 1.706 -3.657 -4.134 1.00 96.56 83 ALA A N 1
ATOM 605 C CA . ALA A 1 83 ? 1.717 -2.500 -3.248 1.00 96.56 83 ALA A CA 1
ATOM 606 C C . ALA A 1 83 ? 0.668 -1.465 -3.665 1.00 96.56 83 ALA A C 1
ATOM 608 O O . ALA A 1 83 ? 0.381 -1.313 -4.843 1.00 96.56 83 ALA A O 1
ATOM 609 N N . MET A 1 84 ? 0.103 -0.732 -2.709 1.00 95.75 84 MET A N 1
ATOM 610 C CA . MET A 1 84 ? -0.890 0.314 -2.958 1.00 95.75 84 MET A CA 1
ATOM 611 C C . MET A 1 84 ? -0.309 1.694 -2.660 1.00 95.75 84 MET A C 1
ATOM 613 O O . MET A 1 84 ? 0.284 1.897 -1.603 1.00 95.75 84 MET A O 1
ATOM 617 N N . GLU A 1 85 ? -0.507 2.655 -3.559 1.00 94.38 85 GLU A N 1
ATOM 618 C CA . GLU A 1 85 ? -0.147 4.056 -3.327 1.00 94.38 85 GLU A CA 1
ATOM 619 C C . GLU A 1 85 ? -1.131 4.698 -2.340 1.00 94.38 85 GLU A C 1
ATOM 621 O O . GLU A 1 85 ? -2.322 4.802 -2.631 1.00 94.38 85 GLU A O 1
ATOM 626 N N . LEU A 1 86 ? -0.650 5.195 -1.198 1.00 89.94 86 LEU A N 1
ATOM 627 C CA . LEU A 1 86 ? -1.527 5.728 -0.143 1.00 89.94 86 LEU A CA 1
ATOM 628 C C . LEU A 1 86 ? -2.309 6.979 -0.576 1.00 89.94 86 LEU A C 1
ATOM 630 O O . LEU A 1 86 ? -3.425 7.200 -0.114 1.00 89.94 86 LEU A O 1
ATOM 634 N N . GLY A 1 87 ? -1.747 7.790 -1.479 1.00 87.25 87 GLY A N 1
ATOM 635 C CA . GLY A 1 87 ? -2.391 9.018 -1.954 1.00 87.25 87 GLY A CA 1
ATOM 636 C C . GLY A 1 87 ? -3.518 8.795 -2.967 1.00 87.25 87 GLY A C 1
ATOM 637 O O . GLY A 1 87 ? -4.420 9.622 -3.060 1.00 87.25 87 GLY A O 1
ATOM 638 N N . SER A 1 88 ? -3.475 7.702 -3.736 1.00 88.19 88 SER A N 1
ATOM 639 C CA . SER A 1 88 ? -4.422 7.449 -4.836 1.00 88.19 88 SER A CA 1
ATOM 640 C C . SER A 1 88 ? -5.203 6.144 -4.707 1.00 88.19 88 SER A C 1
ATOM 642 O O . SER A 1 88 ? -6.134 5.923 -5.478 1.00 88.19 88 SER A O 1
ATOM 644 N N . GLN A 1 89 ? -4.812 5.279 -3.767 1.00 88.75 89 GLN A N 1
ATOM 645 C CA . GLN A 1 89 ? -5.342 3.930 -3.558 1.00 88.75 89 GLN A CA 1
ATOM 646 C C . GLN A 1 89 ? -5.214 3.016 -4.787 1.00 88.75 89 GLN A C 1
ATOM 648 O O . GLN A 1 89 ? -5.840 1.959 -4.850 1.00 88.75 89 GLN A O 1
ATOM 653 N N . ARG A 1 90 ? -4.388 3.392 -5.770 1.00 93.12 90 ARG A N 1
ATOM 654 C CA . ARG A 1 90 ? -4.073 2.530 -6.909 1.00 93.12 90 ARG A CA 1
ATOM 655 C C . ARG A 1 90 ? -3.082 1.454 -6.489 1.00 93.12 90 ARG A C 1
ATOM 657 O O . ARG A 1 90 ? -2.140 1.729 -5.746 1.00 93.12 90 ARG A O 1
ATOM 664 N N . VAL A 1 91 ? -3.287 0.245 -6.994 1.00 96.50 91 VAL A N 1
ATOM 665 C CA . VAL A 1 91 ? -2.425 -0.911 -6.732 1.00 96.50 91 VAL A CA 1
ATOM 666 C C . VAL A 1 91 ? -1.427 -1.051 -7.870 1.00 96.50 91 VAL A C 1
ATOM 668 O O . VAL A 1 91 ? -1.819 -0.993 -9.022 1.00 96.50 91 VAL A O 1
ATOM 671 N N . TRP A 1 92 ? -0.153 -1.208 -7.540 1.00 97.25 92 TRP A N 1
ATOM 672 C CA . TRP A 1 92 ? 0.922 -1.523 -8.468 1.00 97.25 92 TRP A CA 1
ATOM 673 C C . TRP A 1 92 ? 1.280 -3.001 -8.355 1.00 97.25 92 TRP A C 1
ATOM 675 O O . TRP A 1 92 ? 1.487 -3.514 -7.249 1.00 97.25 92 TRP A O 1
ATOM 685 N N . ASP A 1 93 ? 1.379 -3.654 -9.504 1.00 97.56 93 ASP A N 1
ATOM 686 C CA . ASP A 1 93 ? 1.922 -4.991 -9.681 1.00 97.56 93 ASP A CA 1
ATOM 687 C C . ASP A 1 93 ? 3.380 -4.876 -10.149 1.00 97.56 93 ASP A C 1
ATOM 689 O O . ASP A 1 93 ? 3.677 -4.444 -11.267 1.00 97.56 93 ASP A O 1
ATOM 693 N N . TYR A 1 94 ? 4.312 -5.265 -9.280 1.00 95.56 94 TYR A N 1
ATOM 694 C CA . TYR A 1 94 ? 5.737 -5.271 -9.593 1.00 95.56 94 TYR A CA 1
ATOM 695 C C . TYR A 1 94 ? 6.132 -6.322 -10.639 1.00 95.56 94 TYR A C 1
ATOM 697 O O . TYR A 1 94 ? 7.140 -6.132 -11.313 1.00 95.56 94 TYR A O 1
ATOM 705 N N . ALA A 1 95 ? 5.382 -7.418 -10.779 1.00 95.69 95 ALA A N 1
ATOM 706 C CA . ALA A 1 95 ? 5.669 -8.465 -11.756 1.00 95.69 95 ALA A CA 1
ATOM 707 C C . ALA A 1 95 ? 5.190 -8.078 -13.163 1.00 95.69 95 ALA A C 1
ATOM 709 O O . ALA A 1 95 ? 5.853 -8.406 -14.148 1.00 95.69 95 ALA A O 1
ATOM 710 N N . ALA A 1 96 ? 4.059 -7.374 -13.255 1.00 95.75 96 ALA A N 1
ATOM 711 C CA . ALA A 1 96 ? 3.520 -6.863 -14.517 1.00 95.75 96 ALA A CA 1
ATOM 712 C C . ALA A 1 96 ? 4.060 -5.471 -14.911 1.00 95.75 96 ALA A C 1
ATOM 714 O O . ALA A 1 96 ? 3.785 -5.015 -16.019 1.00 95.75 96 ALA A O 1
ATOM 715 N N . ASP A 1 97 ? 4.811 -4.810 -14.021 1.00 93.25 97 ASP A N 1
ATOM 716 C CA . ASP A 1 97 ? 5.312 -3.432 -14.166 1.00 93.25 97 ASP A CA 1
ATOM 717 C C . ASP A 1 97 ? 4.191 -2.426 -14.506 1.00 93.25 97 ASP A C 1
ATOM 719 O O . ASP A 1 97 ? 4.316 -1.575 -15.390 1.00 93.25 97 ASP A O 1
ATOM 723 N N . GLY A 1 98 ? 3.055 -2.543 -13.809 1.00 92.75 98 GLY A N 1
ATOM 724 C CA . GLY A 1 98 ? 1.838 -1.795 -14.130 1.00 92.75 98 GLY A CA 1
ATOM 725 C C . GLY A 1 98 ? 0.833 -1.678 -12.983 1.00 92.75 98 GLY A C 1
ATOM 726 O O . GLY A 1 98 ? 1.045 -2.216 -11.899 1.00 92.75 98 GLY A O 1
ATOM 727 N N . TYR A 1 99 ? -0.248 -0.932 -13.237 1.00 88.00 99 TYR A N 1
ATOM 728 C CA . TYR A 1 99 ? -1.411 -0.783 -12.348 1.00 88.00 99 TYR A CA 1
ATOM 729 C C . TYR A 1 99 ? -2.521 -1.782 -12.686 1.00 88.00 99 TYR A C 1
ATOM 731 O O . TYR A 1 99 ? -2.655 -2.105 -13.889 1.00 88.00 99 TYR A O 1
#

Foldseek 3Di:
DQDWDQAPVRDIDRPVVVVVDPAQADPPPGRRRDPPPPPDCAAPPPRDNPQWKAQPVPGHIHHPPVPPNSVVVVCVVPVSQWIAGPVPRDIGGNVVRGD